Protein AF-A0A2V9W4C0-F1 (afdb_monomer_lite)

Secondary structure (DSSP, 8-state):
---HHHHH----TTPPPTTTT--B--SBS-------TTPPPSSTT---TTGGG-BTTBB----TT-HHHH-B-HHHHHHHHHHHHHHHH-PPTT--

Sequence (96 aa):
MQHQVTNLVDMPPNGPPFLYGAVVEGPNASATKGAVTNMVPCPPNGVDQFAAFNGNGSVYQDNVQSYDTVEPAIDLAASSFLGFAWEIAGAPSGTP

Radius of gyration: 16.15 Å; chains: 1; bounding box: 47×41×27 Å

Structure (mmCIF, N/CA/C/O backbone):
data_AF-A0A2V9W4C0-F1
#
_entry.id   AF-A0A2V9W4C0-F1
#
loop_
_atom_site.group_PDB
_atom_site.id
_atom_site.type_symbol
_atom_site.label_atom_id
_atom_site.label_alt_id
_atom_site.label_comp_id
_atom_site.label_asym_id
_atom_site.label_entity_id
_atom_site.label_seq_id
_atom_site.pdbx_PDB_ins_code
_atom_site.Cartn_x
_atom_site.Cartn_y
_atom_site.Cartn_z
_atom_site.occupancy
_atom_site.B_iso_or_equiv
_atom_site.auth_seq_id
_atom_site.auth_comp_id
_atom_site.auth_asym_id
_atom_site.auth_atom_id
_atom_site.pdbx_PDB_model_num
ATOM 1 N N . MET A 1 1 ? -7.079 -4.705 2.263 1.00 86.88 1 MET A N 1
ATOM 2 C CA . MET A 1 1 ? -6.836 -4.171 0.892 1.00 86.88 1 MET A CA 1
ATOM 3 C C . MET A 1 1 ? -8.139 -3.964 0.120 1.00 86.88 1 MET A C 1
ATOM 5 O O . MET A 1 1 ? -8.939 -4.891 0.014 1.00 86.88 1 MET A O 1
ATOM 9 N N . GLN A 1 2 ? -8.329 -2.777 -0.462 1.00 92.75 2 GLN A N 1
ATOM 10 C CA . GLN A 1 2 ? -9.379 -2.512 -1.451 1.00 92.75 2 GLN A CA 1
ATOM 11 C C . GLN A 1 2 ? -8.807 -2.808 -2.842 1.00 92.75 2 GLN A C 1
ATOM 13 O O . GLN A 1 2 ? -8.127 -1.973 -3.418 1.00 92.75 2 GLN A O 1
ATOM 18 N N . HIS A 1 3 ? -9.001 -4.030 -3.345 1.00 91.38 3 HIS A N 1
ATOM 19 C CA . HIS A 1 3 ? -8.636 -4.395 -4.713 1.00 91.38 3 HIS A CA 1
ATOM 20 C C . HIS A 1 3 ? -9.543 -5.531 -5.209 1.00 91.38 3 HIS A C 1
ATOM 22 O O . HIS A 1 3 ? -9.647 -6.589 -4.591 1.00 91.38 3 HIS A O 1
ATOM 28 N N . GLN A 1 4 ? -10.247 -5.336 -6.324 1.00 89.19 4 GLN A N 1
ATOM 29 C CA . GLN A 1 4 ? -11.334 -6.244 -6.719 1.00 89.19 4 GLN A CA 1
ATOM 30 C C . GLN A 1 4 ? -10.860 -7.675 -6.974 1.00 89.19 4 GLN A C 1
ATOM 32 O O . GLN A 1 4 ? -11.448 -8.621 -6.459 1.00 89.19 4 GLN A O 1
ATOM 37 N N . VAL A 1 5 ? -9.770 -7.849 -7.724 1.00 86.19 5 VAL A N 1
ATOM 38 C CA . VAL A 1 5 ? -9.304 -9.196 -8.081 1.00 86.19 5 VAL A CA 1
ATOM 39 C C . VAL A 1 5 ? -8.826 -9.961 -6.841 1.00 86.19 5 VAL A C 1
ATOM 41 O O . VAL A 1 5 ? -9.053 -11.162 -6.758 1.00 86.19 5 VAL A O 1
ATOM 44 N N . THR A 1 6 ? -8.240 -9.278 -5.843 1.00 82.12 6 THR A N 1
ATOM 45 C CA . THR A 1 6 ? -7.740 -9.944 -4.618 1.00 82.12 6 THR A CA 1
ATOM 46 C C . THR A 1 6 ? -8.892 -10.377 -3.723 1.00 82.12 6 THR A C 1
ATOM 48 O O . THR A 1 6 ? -8.735 -11.294 -2.930 1.00 82.12 6 THR A O 1
ATOM 51 N N . ASN A 1 7 ? -10.034 -9.698 -3.839 1.00 83.12 7 ASN A N 1
ATOM 52 C CA . ASN A 1 7 ? -11.221 -9.935 -3.030 1.00 83.12 7 ASN A CA 1
ATOM 53 C C . ASN A 1 7 ? -12.227 -10.895 -3.692 1.00 83.12 7 ASN A C 1
ATOM 55 O O . ASN A 1 7 ? -13.177 -11.304 -3.034 1.00 83.12 7 ASN A O 1
ATOM 59 N N . LEU A 1 8 ? -12.055 -11.228 -4.979 1.00 81.75 8 LEU A N 1
ATOM 60 C CA . LEU A 1 8 ? -12.941 -12.136 -5.727 1.00 81.75 8 LEU A CA 1
ATOM 61 C C . LEU A 1 8 ? -12.299 -13.485 -6.050 1.00 81.75 8 LEU A C 1
ATOM 63 O O . LEU A 1 8 ? -13.007 -14.473 -6.235 1.00 81.75 8 LEU A O 1
ATOM 67 N N . VAL A 1 9 ? -10.975 -13.521 -6.179 1.00 76.44 9 VAL A N 1
ATOM 68 C CA . VAL A 1 9 ? -10.248 -14.747 -6.488 1.00 76.44 9 VAL A CA 1
ATOM 69 C C . VAL A 1 9 ? -9.684 -15.299 -5.188 1.00 76.44 9 VAL A C 1
ATOM 71 O O . VAL A 1 9 ? -8.602 -14.904 -4.756 1.00 76.44 9 VAL A O 1
ATOM 74 N N . ASP A 1 10 ? -10.418 -16.237 -4.582 1.00 60.84 10 ASP A N 1
ATOM 75 C CA . ASP A 1 10 ? -9.849 -17.116 -3.562 1.00 60.84 10 ASP A CA 1
ATOM 76 C C . ASP A 1 10 ? -8.638 -17.821 -4.182 1.00 60.84 10 ASP A C 1
ATOM 78 O O . ASP A 1 10 ? -8.737 -18.343 -5.296 1.00 60.84 10 ASP A O 1
ATOM 82 N N . MET A 1 11 ? -7.490 -17.771 -3.497 1.00 65.81 11 MET A N 1
ATOM 83 C CA . MET A 1 11 ? -6.201 -18.315 -3.951 1.00 65.81 11 MET A CA 1
ATOM 84 C C . MET A 1 11 ? -6.369 -19.542 -4.879 1.00 65.81 11 MET A C 1
ATOM 86 O O . MET A 1 11 ? -6.774 -20.608 -4.407 1.00 65.81 11 MET A O 1
ATOM 90 N N . PRO A 1 12 ? -6.055 -19.439 -6.188 1.00 49.28 12 PRO A N 1
ATOM 91 C CA . PRO A 1 12 ? -6.114 -20.581 -7.094 1.00 49.28 12 PRO A CA 1
ATOM 92 C C . PRO A 1 12 ? -5.114 -21.653 -6.645 1.00 49.28 12 PRO A C 1
ATOM 94 O O . PRO A 1 12 ? -4.093 -21.314 -6.039 1.00 49.28 12 PRO A O 1
ATOM 97 N N . PRO A 1 13 ? -5.346 -22.936 -6.974 1.00 49.47 13 PRO A N 1
ATOM 98 C CA . PRO A 1 13 ? -5.009 -24.066 -6.106 1.00 49.47 13 PRO A CA 1
ATOM 99 C C . PRO A 1 13 ? -3.518 -24.310 -5.797 1.00 49.47 13 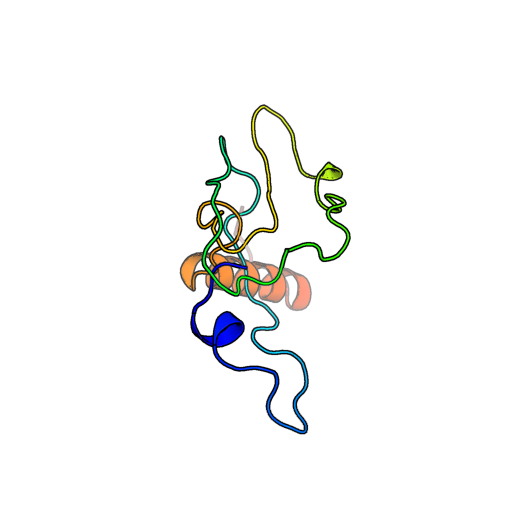PRO A C 1
ATOM 101 O O . PRO A 1 13 ? -3.250 -25.240 -5.052 1.00 49.47 13 PRO A O 1
ATOM 104 N N . ASN A 1 14 ? -2.557 -23.523 -6.318 1.00 46.09 14 ASN A N 1
ATOM 105 C CA . ASN A 1 14 ? -1.104 -23.689 -6.105 1.00 46.09 14 ASN A CA 1
ATOM 106 C C . ASN A 1 14 ? -0.233 -22.386 -6.214 1.00 46.09 14 ASN A C 1
ATOM 108 O O . ASN A 1 14 ? 0.932 -22.488 -6.596 1.00 46.09 14 ASN A O 1
ATOM 112 N N . GLY A 1 15 ? -0.724 -21.158 -5.965 1.00 53.09 15 GLY A N 1
ATOM 113 C CA . GLY A 1 15 ? 0.041 -19.910 -6.258 1.00 53.09 15 GLY A CA 1
ATOM 114 C C . GLY A 1 15 ? 0.695 -19.173 -5.057 1.00 53.09 15 GLY A C 1
ATOM 115 O O . GLY A 1 15 ? 0.055 -19.086 -4.011 1.00 53.09 15 GLY A O 1
ATOM 116 N N . PRO A 1 16 ? 1.918 -18.585 -5.174 1.00 53.66 16 PRO A N 1
ATOM 117 C CA . PRO A 1 16 ? 2.454 -17.628 -4.190 1.00 53.66 16 PRO A CA 1
ATOM 118 C C . PRO A 1 16 ? 1.726 -16.261 -4.276 1.00 53.66 16 PRO A C 1
ATOM 120 O O . PRO A 1 16 ? 1.052 -16.012 -5.276 1.00 53.66 16 PRO A O 1
ATOM 123 N N . PRO A 1 17 ? 1.819 -15.379 -3.254 1.00 56.44 17 PRO A N 1
ATOM 124 C CA . PRO A 1 17 ? 0.803 -14.351 -3.004 1.00 56.44 17 PRO A CA 1
ATOM 125 C C . PRO A 1 17 ? 0.467 -13.406 -4.146 1.00 56.44 17 PRO A C 1
ATOM 127 O O . PRO A 1 17 ? 1.319 -12.894 -4.872 1.00 56.44 17 PRO A O 1
ATOM 130 N N . PHE A 1 18 ? -0.832 -13.157 -4.245 1.00 71.81 18 PHE A N 1
ATOM 131 C CA . PHE A 1 18 ? -1.419 -12.242 -5.198 1.00 71.81 18 PHE A CA 1
ATOM 132 C C . PHE A 1 18 ? -1.097 -10.788 -4.798 1.00 71.81 18 PHE A C 1
ATOM 134 O O . PHE A 1 18 ? -1.263 -10.414 -3.640 1.00 71.81 18 PHE A O 1
ATOM 141 N N . LEU A 1 19 ? -0.633 -9.979 -5.762 1.00 82.44 19 LEU A N 1
ATOM 142 C CA . LEU A 1 19 ? -0.304 -8.546 -5.620 1.00 82.44 19 LEU A CA 1
ATOM 143 C C . LEU A 1 19 ? 0.897 -8.171 -4.721 1.00 82.44 19 LEU A C 1
ATOM 145 O O . LEU A 1 19 ? 0.911 -7.113 -4.096 1.00 82.44 19 LEU A O 1
ATOM 149 N N . TYR A 1 20 ? 1.961 -8.974 -4.681 1.00 85.31 20 TYR A N 1
ATOM 150 C CA . TYR A 1 20 ? 3.206 -8.514 -4.050 1.00 85.31 20 TYR A CA 1
ATOM 151 C C . TYR A 1 20 ? 3.785 -7.256 -4.702 1.00 85.31 20 TYR A C 1
ATOM 153 O O . TYR A 1 20 ? 3.777 -7.108 -5.922 1.00 85.31 20 TYR A O 1
ATOM 161 N N . GLY A 1 21 ? 4.327 -6.368 -3.867 1.00 88.25 21 GLY A N 1
ATOM 162 C CA . GLY A 1 21 ? 4.836 -5.070 -4.308 1.00 88.25 21 GLY A CA 1
ATOM 163 C C . GLY A 1 21 ? 3.743 -4.025 -4.543 1.00 88.25 21 GLY A C 1
ATOM 164 O O . GLY A 1 21 ? 4.067 -2.921 -4.968 1.00 88.25 21 GLY A O 1
ATOM 165 N N . ALA A 1 22 ? 2.472 -4.340 -4.258 1.00 92.12 22 ALA A N 1
ATOM 166 C CA . ALA A 1 22 ? 1.416 -3.339 -4.195 1.00 92.12 22 ALA A CA 1
ATOM 167 C C . ALA A 1 22 ? 1.768 -2.248 -3.183 1.00 92.12 22 ALA A C 1
ATOM 169 O O . ALA A 1 22 ? 2.169 -2.547 -2.056 1.00 92.12 22 ALA A O 1
ATOM 170 N N . VAL A 1 23 ? 1.543 -1.000 -3.572 1.00 94.56 23 VAL A N 1
ATOM 171 C CA . VAL A 1 23 ? 1.699 0.162 -2.702 1.00 94.56 23 VAL A CA 1
ATOM 172 C C . VAL A 1 23 ? 0.341 0.825 -2.586 1.00 94.56 23 VAL A C 1
ATOM 174 O O . VAL A 1 23 ? -0.321 1.038 -3.599 1.00 94.56 23 VAL A O 1
ATOM 177 N N . VAL A 1 24 ? -0.070 1.091 -1.352 1.00 94.75 24 VAL A N 1
ATOM 178 C CA . VAL A 1 24 ? -1.331 1.756 -1.008 1.00 94.75 24 VAL A CA 1
ATOM 179 C C . VAL A 1 24 ? -1.048 3.160 -0.487 1.00 94.75 24 VAL A C 1
ATOM 181 O O . VAL A 1 24 ? 0.078 3.434 -0.072 1.00 94.75 24 VAL A O 1
ATOM 184 N N . GLU A 1 25 ? -2.068 4.016 -0.474 1.00 93.12 25 GLU A N 1
ATOM 185 C CA . GLU A 1 25 ? -1.975 5.419 -0.030 1.00 93.12 25 GLU A CA 1
ATOM 186 C C . GLU A 1 25 ? -1.323 5.577 1.355 1.00 93.12 25 GLU A C 1
ATOM 188 O O . GLU A 1 25 ? -0.522 6.483 1.582 1.00 93.12 25 GLU A O 1
ATOM 193 N N . GLY A 1 26 ? -1.617 4.661 2.285 1.00 94.50 26 GLY A N 1
ATOM 194 C CA . GLY A 1 26 ? -1.107 4.735 3.652 1.00 94.50 26 GLY A CA 1
ATOM 195 C C . GLY A 1 26 ? -2.008 5.571 4.574 1.00 94.50 26 GLY A C 1
ATOM 196 O O . GLY A 1 26 ? -3.209 5.681 4.323 1.00 94.50 26 GLY A O 1
ATOM 197 N N . PRO A 1 27 ? -1.486 6.076 5.710 1.00 96.50 27 PRO A N 1
ATOM 198 C CA . PRO A 1 27 ? -2.286 6.843 6.659 1.00 96.50 27 PRO A CA 1
ATOM 199 C C . PRO A 1 27 ? -2.848 8.143 6.060 1.00 96.50 27 PRO A C 1
ATOM 201 O O . PRO A 1 27 ? -2.095 8.965 5.540 1.00 96.50 27 PRO A O 1
ATOM 204 N N . ASN A 1 28 ? -4.150 8.381 6.223 1.00 95.50 28 ASN A N 1
ATOM 205 C CA . ASN A 1 28 ? -4.859 9.561 5.712 1.00 95.50 28 ASN A CA 1
ATOM 206 C C . ASN A 1 28 ? -5.660 10.256 6.834 1.00 95.50 28 ASN A C 1
ATOM 208 O O . ASN A 1 28 ? -5.812 9.700 7.916 1.00 95.50 28 ASN A O 1
ATOM 212 N N . ALA A 1 29 ? -6.176 11.471 6.623 1.00 95.62 29 ALA A N 1
ATOM 213 C CA . ALA A 1 29 ? -6.901 12.252 7.642 1.00 95.62 29 ALA A CA 1
ATOM 214 C C . ALA A 1 29 ? -8.163 11.550 8.191 1.00 95.62 29 ALA A C 1
ATOM 216 O O . ALA A 1 29 ? -8.701 11.918 9.236 1.00 95.62 29 ALA A O 1
ATOM 217 N N . SER A 1 30 ? -8.642 10.536 7.478 1.00 94.56 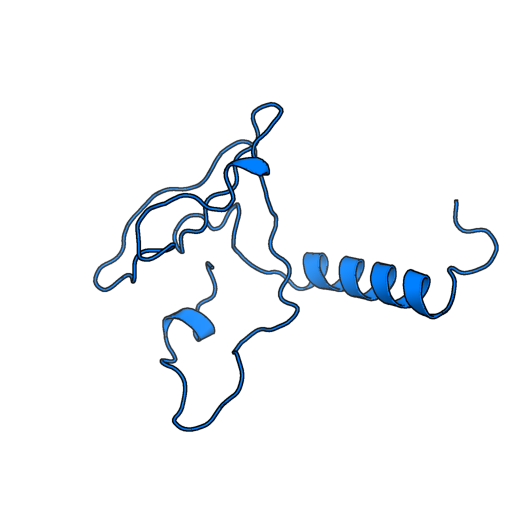30 SER A N 1
ATOM 218 C CA . SER A 1 30 ? -9.685 9.619 7.906 1.00 94.56 30 SER A CA 1
ATOM 219 C C . SER A 1 30 ? -9.440 8.241 7.299 1.00 94.56 30 SER A C 1
ATOM 221 O O . SER A 1 30 ? -8.548 8.069 6.479 1.00 94.56 30 SER A O 1
ATOM 223 N N . ALA A 1 31 ? -10.249 7.276 7.722 1.00 94.94 31 ALA A N 1
ATOM 224 C CA . ALA A 1 31 ? -10.356 5.972 7.090 1.00 94.94 31 ALA A CA 1
ATOM 225 C C . ALA A 1 31 ? -11.833 5.717 6.810 1.00 94.94 31 ALA A C 1
ATOM 227 O O . ALA A 1 31 ? -12.647 5.746 7.750 1.00 94.94 31 ALA A O 1
ATOM 228 N N . THR A 1 32 ? -12.182 5.462 5.553 1.00 95.88 32 THR A N 1
ATOM 229 C CA . THR A 1 32 ? -13.537 5.076 5.163 1.00 95.88 32 THR A CA 1
ATOM 230 C C . THR A 1 32 ? -13.920 3.772 5.857 1.00 95.88 32 THR A C 1
ATOM 232 O O . THR A 1 32 ? -13.107 2.874 6.080 1.00 95.88 32 THR A O 1
ATOM 235 N N . LYS A 1 33 ? -15.185 3.675 6.269 1.00 92.12 33 LYS A N 1
ATOM 236 C CA . LYS A 1 33 ? -15.695 2.558 7.067 1.00 92.12 33 LYS A CA 1
ATOM 237 C C . LYS A 1 33 ? -16.885 1.921 6.377 1.00 92.12 33 LYS A C 1
ATOM 239 O O . LYS A 1 33 ? -17.690 2.603 5.752 1.00 92.12 33 LYS A O 1
ATOM 244 N N . GLY A 1 34 ? -17.035 0.620 6.572 1.00 91.75 34 GLY A N 1
ATOM 245 C CA . GLY A 1 34 ? -18.185 -0.119 6.083 1.00 91.75 34 GLY A CA 1
ATOM 246 C C . GLY A 1 34 ? -18.001 -1.617 6.244 1.00 91.75 34 GLY A C 1
ATOM 247 O O . GLY A 1 34 ? -16.954 -2.096 6.683 1.00 91.75 34 GLY A O 1
ATOM 248 N N . ALA A 1 35 ? -19.035 -2.346 5.849 1.00 90.50 35 ALA A N 1
ATOM 249 C CA . ALA A 1 35 ? -18.988 -3.781 5.650 1.00 90.50 35 ALA A CA 1
ATOM 250 C C . ALA A 1 35 ? -19.891 -4.136 4.469 1.00 90.50 35 ALA A C 1
ATOM 252 O O . ALA A 1 35 ? -20.970 -3.563 4.314 1.00 90.50 35 ALA A O 1
ATOM 253 N N . VAL A 1 36 ? -19.459 -5.093 3.655 1.00 87.50 36 VAL A N 1
ATOM 254 C CA . VAL A 1 36 ? -20.291 -5.693 2.606 1.00 87.50 36 VAL A CA 1
ATOM 255 C C . VAL A 1 36 ? -20.562 -7.151 2.947 1.00 87.50 36 VAL A C 1
ATOM 257 O O . VAL A 1 36 ? -19.805 -7.782 3.687 1.00 87.50 36 VAL A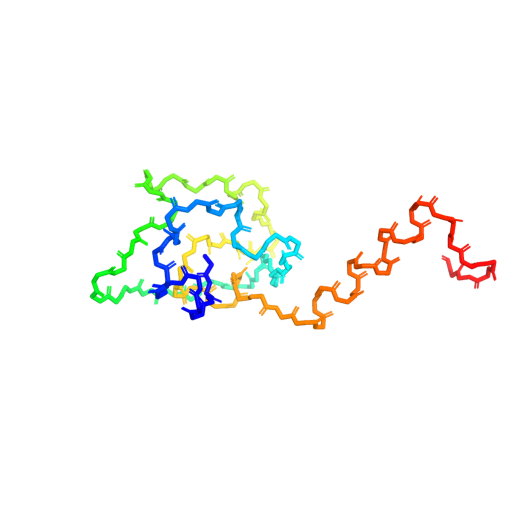 O 1
ATOM 260 N N . THR A 1 37 ? -21.669 -7.697 2.451 1.00 89.31 37 THR A N 1
ATOM 261 C CA . THR A 1 37 ? -22.010 -9.108 2.664 1.00 89.31 37 THR A CA 1
ATOM 262 C C . THR A 1 37 ? -20.858 -10.004 2.203 1.00 89.31 37 THR A C 1
ATOM 264 O O . THR A 1 37 ? -20.301 -9.786 1.131 1.00 89.31 37 THR A O 1
ATOM 267 N N . ASN A 1 38 ? -20.511 -11.006 3.016 1.00 84.75 38 ASN A N 1
ATOM 268 C CA . ASN A 1 38 ? -19.393 -11.936 2.796 1.00 84.75 38 ASN A CA 1
ATOM 269 C C . ASN A 1 38 ? -17.988 -11.303 2.814 1.00 84.75 38 ASN A C 1
ATOM 271 O O . ASN A 1 38 ? -17.019 -11.966 2.457 1.00 84.75 38 ASN A O 1
ATOM 275 N N . MET A 1 39 ? -17.853 -10.051 3.260 1.00 84.69 39 MET A N 1
ATOM 276 C CA . MET A 1 39 ? -16.549 -9.442 3.502 1.00 84.69 39 MET A CA 1
ATOM 277 C C . MET A 1 39 ? -15.780 -10.217 4.573 1.00 84.69 39 MET A C 1
ATOM 279 O O . MET A 1 39 ? -16.263 -10.386 5.694 1.00 84.69 39 MET A O 1
ATOM 283 N N . VAL A 1 40 ? -14.556 -10.627 4.244 1.00 82.88 40 VAL A N 1
ATOM 284 C CA . VAL A 1 40 ? -13.617 -11.169 5.228 1.00 82.88 40 VAL A CA 1
ATOM 285 C C . VAL A 1 40 ? -13.084 -10.012 6.081 1.00 82.88 40 VAL A C 1
ATOM 287 O O . VAL A 1 40 ? -12.608 -9.021 5.521 1.00 82.88 40 VAL A O 1
ATOM 290 N N . PRO A 1 41 ? -13.160 -10.090 7.422 1.00 83.19 41 PRO A N 1
ATOM 291 C CA . PRO A 1 41 ? -12.570 -9.078 8.285 1.00 83.19 41 PRO A CA 1
ATOM 292 C C . PRO A 1 41 ? -11.054 -8.993 8.101 1.00 83.19 41 PRO A C 1
ATOM 294 O O . PRO A 1 41 ? -10.349 -10.003 8.147 1.00 83.19 41 PRO A O 1
ATOM 297 N N . CYS A 1 42 ? -10.562 -7.767 7.963 1.00 81.75 42 CYS A N 1
ATOM 298 C CA . CYS A 1 42 ? -9.144 -7.446 8.001 1.00 81.75 42 CYS A CA 1
ATOM 299 C C . CYS A 1 42 ? -8.899 -6.490 9.182 1.00 81.75 42 CYS A C 1
ATOM 301 O O . CYS A 1 42 ? -9.696 -5.567 9.380 1.00 81.75 42 CYS A O 1
ATOM 303 N N . PRO A 1 43 ? -7.849 -6.717 9.986 1.00 84.19 43 PRO A N 1
ATOM 304 C CA . PRO A 1 43 ? -7.177 -8.005 10.175 1.00 84.19 43 PRO A CA 1
ATOM 305 C C . PRO A 1 43 ? -8.135 -9.054 10.799 1.00 84.19 43 PRO A C 1
ATOM 307 O O . PRO A 1 43 ? -9.060 -8.677 11.521 1.00 84.19 43 PRO A O 1
ATOM 310 N N . PRO A 1 44 ? -7.939 -10.373 10.577 1.00 82.56 44 PRO A N 1
ATOM 311 C CA . PRO A 1 44 ? -8.919 -11.402 10.967 1.00 82.56 44 PRO A CA 1
ATOM 312 C C . PRO A 1 44 ? -9.235 -11.474 12.467 1.00 82.56 44 PRO A C 1
ATOM 314 O O . PRO A 1 44 ? -10.324 -11.884 12.858 1.00 82.56 44 PRO A O 1
ATOM 317 N N . ASN A 1 45 ? -8.285 -11.081 13.318 1.00 86.38 45 ASN A N 1
ATOM 318 C CA . ASN A 1 45 ? -8.442 -11.042 14.773 1.00 86.38 45 ASN A CA 1
ATOM 319 C C . ASN A 1 45 ? -8.990 -9.698 15.292 1.00 86.38 45 ASN A C 1
ATOM 321 O O . ASN A 1 45 ? -9.108 -9.523 16.503 1.00 86.38 45 ASN A O 1
ATOM 325 N N . GLY A 1 46 ? -9.275 -8.743 14.402 1.00 86.94 46 GLY A N 1
ATOM 326 C CA . GLY A 1 46 ? -9.745 -7.402 14.742 1.00 86.94 46 GLY A CA 1
ATOM 327 C C . GLY A 1 46 ? -8.711 -6.509 15.439 1.00 86.94 46 GLY A C 1
ATOM 328 O O . GLY A 1 46 ? -9.059 -5.407 15.853 1.00 86.94 46 GLY A O 1
ATOM 329 N N . VAL A 1 47 ? -7.458 -6.954 15.586 1.00 92.69 47 VAL A N 1
ATOM 330 C CA . VAL A 1 47 ? -6.396 -6.179 16.241 1.00 92.69 47 VAL A CA 1
ATOM 331 C C . VAL A 1 47 ? -5.679 -5.332 15.204 1.00 92.69 47 VAL A C 1
ATOM 333 O O . VAL A 1 47 ? -4.996 -5.879 14.345 1.00 92.69 47 VAL A O 1
ATOM 336 N N . ASP A 1 48 ? -5.786 -4.010 15.313 1.00 91.88 48 ASP A N 1
ATOM 337 C CA . ASP A 1 48 ? -5.080 -3.081 14.431 1.00 91.88 48 ASP A CA 1
ATOM 338 C C . ASP A 1 48 ? -3.554 -3.171 14.624 1.00 91.88 48 ASP A C 1
ATOM 340 O O . ASP A 1 48 ? -2.980 -2.592 15.547 1.00 91.88 48 ASP A O 1
ATOM 344 N N . GLN A 1 49 ? -2.894 -3.922 13.739 1.00 91.56 49 GLN A N 1
ATOM 345 C CA . GLN A 1 49 ? -1.437 -4.095 13.740 1.00 91.56 49 GLN A CA 1
ATOM 346 C C . GLN A 1 49 ? -0.696 -2.856 13.226 1.00 91.56 49 GLN A C 1
ATOM 348 O O . GLN A 1 49 ? 0.509 -2.727 13.440 1.00 91.56 49 GLN A O 1
ATOM 353 N N . PHE A 1 50 ? -1.403 -1.945 12.558 1.00 92.44 50 PHE A N 1
ATOM 354 C CA . PHE A 1 50 ? -0.835 -0.771 11.908 1.00 92.44 50 PHE A CA 1
ATOM 355 C C . PHE A 1 50 ? -1.063 0.510 12.712 1.00 92.44 50 PHE A C 1
ATOM 357 O O . PHE A 1 50 ? -0.611 1.575 12.297 1.00 92.44 50 PHE A O 1
ATOM 364 N N . ALA A 1 51 ? -1.662 0.408 13.903 1.00 94.19 51 ALA A N 1
ATOM 365 C CA . ALA A 1 51 ? -1.903 1.539 14.793 1.00 94.19 51 ALA A CA 1
ATOM 366 C C . ALA A 1 51 ? -0.633 2.354 15.104 1.00 94.19 51 ALA A C 1
ATOM 368 O O . ALA A 1 51 ? -0.713 3.556 15.342 1.00 94.19 51 ALA A O 1
ATOM 369 N N . ALA A 1 52 ? 0.544 1.718 15.073 1.00 94.56 52 ALA A N 1
ATOM 370 C CA . ALA A 1 52 ? 1.836 2.379 15.266 1.00 94.56 52 ALA A CA 1
ATOM 371 C C . ALA A 1 52 ? 2.190 3.399 14.165 1.00 94.56 52 ALA A C 1
ATOM 373 O O . ALA A 1 52 ? 3.037 4.260 14.388 1.00 94.56 52 ALA A O 1
ATOM 374 N N . PHE A 1 53 ? 1.555 3.311 12.993 1.00 91.31 53 PHE A N 1
ATOM 375 C CA . PHE A 1 53 ? 1.743 4.236 11.874 1.00 91.31 53 PHE A CA 1
ATOM 376 C C . PHE A 1 53 ? 0.724 5.387 11.876 1.00 91.31 53 PHE A C 1
ATOM 378 O O . PHE A 1 53 ? 0.803 6.277 11.030 1.00 91.31 53 PHE A O 1
ATOM 385 N N . ASN A 1 54 ? -0.210 5.401 12.833 1.00 95.38 54 ASN A N 1
ATOM 386 C CA . ASN A 1 54 ? -1.124 6.520 13.035 1.00 95.38 54 ASN A CA 1
ATOM 387 C C . ASN A 1 54 ? -0.381 7.683 13.710 1.00 95.38 54 ASN A C 1
ATOM 389 O O . ASN A 1 54 ? 0.406 7.484 14.638 1.00 95.38 54 ASN A O 1
ATOM 393 N N . GLY A 1 55 ? -0.653 8.917 13.290 1.00 95.44 55 GLY A N 1
ATOM 394 C CA . GLY A 1 55 ? 0.027 10.091 13.836 1.00 95.44 55 GLY A CA 1
ATOM 395 C C . GLY A 1 55 ? -0.397 11.394 13.172 1.00 95.44 55 GLY A C 1
ATOM 396 O O . GLY A 1 55 ? -0.845 11.399 12.033 1.00 95.44 55 GLY A O 1
ATOM 397 N N . ASN A 1 56 ? -0.262 12.514 13.890 1.00 95.75 56 ASN A N 1
ATOM 398 C CA . ASN A 1 56 ? -0.571 13.863 13.386 1.00 95.75 56 ASN A CA 1
ATOM 399 C C . ASN A 1 56 ? -1.988 14.024 12.792 1.00 95.75 56 ASN A C 1
ATOM 401 O O . ASN A 1 56 ? -2.194 14.817 11.879 1.00 95.75 56 ASN A O 1
ATOM 405 N N . GLY A 1 57 ? -2.967 13.280 13.317 1.00 95.25 57 GLY A N 1
ATOM 406 C CA . GLY A 1 57 ? -4.342 13.271 12.805 1.00 95.25 57 GLY A CA 1
ATOM 407 C C . GLY A 1 57 ? -4.583 12.307 11.639 1.00 95.25 57 GLY A C 1
ATOM 408 O O . GLY A 1 57 ? -5.733 12.134 11.249 1.00 95.25 57 GLY A O 1
ATOM 409 N N . SER A 1 58 ? -3.541 11.645 11.130 1.00 96.81 58 SER A N 1
ATOM 410 C CA . SER A 1 58 ? -3.644 10.611 10.103 1.00 96.81 58 SER A CA 1
ATOM 411 C C . SER A 1 58 ? -3.844 9.220 10.709 1.00 96.81 58 SER A C 1
ATOM 413 O O . SER A 1 58 ? -3.281 8.894 11.760 1.00 96.81 58 SER A O 1
ATOM 415 N N . VAL A 1 59 ? -4.617 8.383 10.021 1.00 96.44 59 VAL A N 1
ATOM 416 C CA . VAL A 1 59 ? -4.953 7.012 10.403 1.00 96.44 59 VAL A CA 1
ATOM 417 C C . VAL A 1 59 ? -4.813 6.067 9.217 1.00 96.44 59 VAL A C 1
ATOM 419 O O . VAL A 1 59 ? -5.177 6.405 8.094 1.00 96.44 59 VAL A O 1
ATOM 422 N N . TYR A 1 60 ? -4.314 4.867 9.473 1.00 95.62 60 TYR A N 1
ATOM 423 C CA . TYR A 1 60 ? -4.346 3.744 8.550 1.00 95.62 60 TYR A CA 1
ATOM 424 C C . TYR A 1 60 ? -5.324 2.699 9.072 1.00 95.62 60 TYR A C 1
ATOM 426 O O . TYR A 1 60 ? -5.314 2.374 10.257 1.00 95.62 60 TYR A O 1
ATOM 434 N N . GLN A 1 61 ? -6.152 2.144 8.192 1.00 9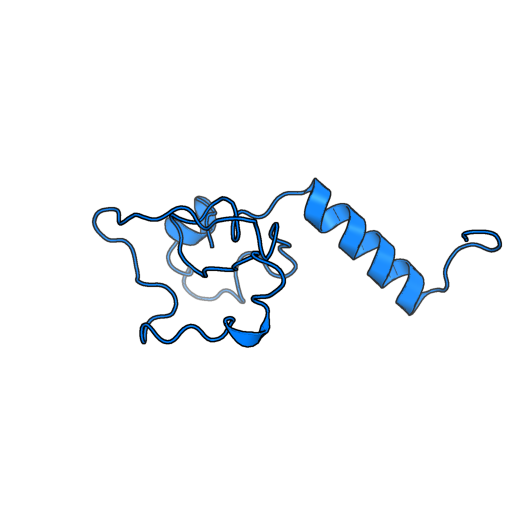4.31 61 GLN A N 1
ATOM 435 C CA . GLN A 1 61 ? -7.063 1.069 8.555 1.00 94.31 61 GLN A CA 1
ATOM 436 C C . GLN A 1 61 ? -6.981 -0.045 7.519 1.00 94.31 61 GLN A C 1
ATOM 438 O O . GLN A 1 61 ? -7.434 0.123 6.389 1.00 94.31 61 GLN A O 1
ATOM 443 N N . ASP A 1 62 ? -6.480 -1.217 7.914 1.00 92.31 62 ASP A N 1
ATOM 444 C CA . ASP A 1 62 ? -6.529 -2.386 7.033 1.00 92.31 62 ASP A CA 1
ATOM 445 C C . ASP A 1 62 ? -7.952 -2.941 6.945 1.00 92.31 62 ASP A C 1
ATOM 447 O O . ASP A 1 62 ? -8.352 -3.796 7.725 1.00 92.31 62 ASP A O 1
ATOM 451 N N . ASN A 1 63 ? -8.751 -2.409 6.024 1.00 91.94 63 ASN A N 1
ATOM 452 C CA . ASN A 1 63 ? -10.130 -2.821 5.793 1.00 91.94 63 ASN A CA 1
ATOM 453 C C . ASN A 1 63 ? -10.494 -2.590 4.323 1.00 91.94 63 ASN A C 1
ATOM 455 O O . ASN A 1 63 ? -10.218 -1.525 3.790 1.00 91.94 63 ASN A O 1
ATOM 459 N N . VAL A 1 64 ? -11.142 -3.553 3.660 1.00 90.38 64 VAL A N 1
ATOM 460 C CA . VAL A 1 64 ? -11.509 -3.438 2.232 1.00 90.38 64 VAL A CA 1
ATOM 461 C C . VAL A 1 64 ? -12.367 -2.209 1.903 1.00 90.38 64 VAL A C 1
ATOM 463 O O . VAL A 1 64 ? -12.318 -1.727 0.781 1.00 90.38 64 VAL A O 1
ATOM 466 N N . GLN A 1 65 ? -13.148 -1.686 2.849 1.00 93.81 65 GLN A N 1
ATOM 467 C CA . GLN A 1 65 ? -13.956 -0.479 2.650 1.00 93.81 65 GLN A CA 1
ATOM 468 C C . GLN A 1 65 ? -13.168 0.821 2.892 1.00 93.81 65 GLN A C 1
ATOM 470 O O . GLN A 1 65 ? -13.666 1.886 2.546 1.00 93.81 65 GLN A O 1
ATOM 475 N N . SER A 1 66 ? -11.952 0.750 3.443 1.00 95.44 66 SER A N 1
ATOM 476 C CA . SER A 1 66 ? -11.066 1.898 3.692 1.00 95.44 66 SER A CA 1
ATOM 477 C C . SER A 1 66 ? -10.205 2.212 2.466 1.00 95.44 66 SER A C 1
ATOM 479 O O . SER A 1 66 ? -8.976 2.133 2.505 1.00 95.44 66 SER A O 1
ATOM 481 N N . TYR A 1 67 ? -10.851 2.487 1.330 1.00 94.06 67 TYR A N 1
ATOM 482 C CA . TYR A 1 67 ? -10.165 2.699 0.048 1.00 94.06 67 TYR A CA 1
ATOM 483 C C . TYR A 1 67 ? -9.101 3.810 0.128 1.00 94.06 67 TYR A C 1
ATOM 485 O O . TYR A 1 67 ? -8.012 3.666 -0.410 1.00 94.06 67 TYR A O 1
ATOM 493 N N . ASP A 1 68 ? -9.365 4.850 0.916 1.00 95.31 68 ASP A N 1
ATOM 494 C CA . ASP A 1 68 ? -8.497 6.001 1.167 1.00 95.31 68 ASP A CA 1
ATOM 495 C C . ASP A 1 68 ? -7.207 5.677 1.934 1.00 95.31 68 ASP A C 1
ATOM 497 O O . ASP A 1 68 ? -6.336 6.541 2.032 1.00 95.31 68 ASP A O 1
ATOM 501 N N . THR A 1 69 ? -7.071 4.454 2.460 1.00 95.50 69 THR A N 1
ATOM 502 C CA . THR A 1 69 ? -5.852 3.993 3.141 1.00 95.50 69 THR A CA 1
ATOM 503 C C . THR A 1 69 ? -5.272 2.700 2.563 1.00 95.50 69 THR A C 1
ATOM 505 O O . THR A 1 69 ? -4.089 2.426 2.767 1.00 95.50 69 THR A O 1
ATOM 508 N N . VAL A 1 70 ? -6.073 1.869 1.876 1.00 94.44 70 VAL A N 1
ATOM 509 C CA . VAL A 1 70 ? -5.657 0.525 1.413 1.00 94.44 70 VAL A CA 1
ATOM 510 C C . VAL A 1 70 ? -5.972 0.183 -0.044 1.00 94.44 70 VAL A C 1
ATOM 512 O O . VAL A 1 70 ? -5.907 -0.999 -0.412 1.00 94.44 70 VAL A O 1
ATOM 515 N N . GLU A 1 71 ? -6.347 1.158 -0.866 1.00 95.12 71 GLU A N 1
ATOM 516 C CA . GLU A 1 71 ? -6.436 0.966 -2.314 1.00 95.12 71 GLU A CA 1
ATOM 517 C C . GLU A 1 71 ? -5.040 1.101 -2.942 1.00 95.12 71 GLU A C 1
ATOM 519 O O . GLU A 1 71 ? -4.347 2.088 -2.683 1.00 95.12 71 GLU A O 1
ATOM 524 N N . PRO A 1 72 ? -4.570 0.101 -3.709 1.00 95.31 72 PRO A N 1
ATOM 525 C CA . PRO A 1 72 ? -3.312 0.210 -4.419 1.00 95.31 72 PRO A CA 1
ATOM 526 C C . PRO A 1 72 ? -3.496 0.934 -5.752 1.00 95.31 72 PRO A C 1
ATOM 528 O O . PRO A 1 72 ? -4.488 0.724 -6.451 1.00 95.31 72 PRO A O 1
ATOM 531 N N . ALA A 1 73 ? -2.488 1.701 -6.156 1.00 95.19 73 ALA A N 1
ATOM 532 C CA . ALA A 1 73 ? -2.478 2.373 -7.449 1.00 95.19 73 ALA A CA 1
ATOM 533 C C . ALA A 1 73 ? -1.085 2.357 -8.095 1.00 95.19 73 ALA A C 1
ATOM 535 O O . ALA A 1 73 ? -0.051 2.206 -7.437 1.00 95.19 73 ALA A O 1
ATOM 536 N N . ILE A 1 74 ? -1.055 2.444 -9.426 1.00 95.12 74 ILE A N 1
ATOM 537 C CA . ILE A 1 74 ? 0.183 2.305 -10.209 1.00 95.12 74 ILE A CA 1
ATOM 538 C C . ILE A 1 74 ? 1.123 3.502 -10.045 1.00 95.12 74 ILE A C 1
ATOM 540 O O . ILE A 1 74 ? 2.337 3.339 -10.113 1.00 95.12 74 ILE A O 1
ATOM 544 N N . ASP A 1 75 ? 0.578 4.689 -9.817 1.00 94.19 75 ASP A N 1
ATOM 545 C CA . ASP A 1 75 ? 1.300 5.930 -9.552 1.00 94.19 75 ASP A CA 1
ATOM 546 C C . ASP A 1 75 ? 1.955 5.924 -8.165 1.00 94.19 75 ASP A C 1
ATOM 548 O O . ASP A 1 75 ? 3.094 6.382 -8.026 1.00 94.19 75 ASP A O 1
ATOM 552 N N . LEU A 1 76 ? 1.315 5.287 -7.180 1.00 92.56 76 LEU A N 1
ATOM 553 C CA . LEU A 1 76 ? 1.932 4.993 -5.884 1.00 92.56 76 LEU A CA 1
ATOM 554 C C . LEU A 1 76 ? 3.104 4.013 -6.042 1.00 92.56 76 LEU A C 1
ATOM 556 O O . LEU A 1 76 ? 4.207 4.261 -5.552 1.00 92.56 76 LEU A O 1
ATOM 560 N N . ALA A 1 77 ? 2.895 2.920 -6.782 1.00 94.31 77 ALA A N 1
ATOM 561 C CA . ALA A 1 77 ? 3.916 1.891 -6.976 1.00 94.31 77 ALA A CA 1
ATOM 562 C C . ALA A 1 77 ? 5.120 2.380 -7.803 1.00 94.31 77 ALA A C 1
ATOM 564 O O . ALA A 1 77 ? 6.261 2.016 -7.510 1.00 94.31 77 ALA A O 1
ATOM 565 N N . ALA A 1 78 ? 4.894 3.219 -8.819 1.00 94.75 78 ALA A N 1
ATOM 566 C CA . ALA A 1 78 ? 5.942 3.734 -9.702 1.00 94.75 78 ALA A CA 1
ATOM 567 C C . ALA A 1 78 ? 7.056 4.457 -8.930 1.00 94.75 78 ALA A C 1
ATOM 569 O O . ALA A 1 78 ? 8.242 4.226 -9.182 1.00 94.75 78 ALA A O 1
ATOM 570 N N . SER A 1 79 ? 6.681 5.284 -7.952 1.00 91.62 79 SER A N 1
ATOM 571 C CA . SER A 1 79 ? 7.641 6.019 -7.125 1.00 91.62 79 SER A CA 1
ATOM 572 C C . SER A 1 79 ? 8.451 5.082 -6.226 1.00 91.62 79 SER A C 1
ATOM 574 O O . SER A 1 79 ? 9.661 5.259 -6.082 1.00 91.62 79 SER A O 1
ATOM 576 N N . SER A 1 80 ? 7.826 4.036 -5.676 1.00 90.75 80 SER A N 1
ATOM 577 C CA . SER A 1 80 ? 8.536 3.019 -4.894 1.00 90.75 80 SER A CA 1
ATOM 578 C C . SER A 1 80 ? 9.542 2.242 -5.740 1.00 90.75 80 SER A C 1
ATOM 580 O O . SER A 1 80 ? 10.672 2.045 -5.297 1.00 90.75 80 SER A O 1
ATOM 582 N N . PHE A 1 81 ? 9.187 1.857 -6.972 1.00 91.50 81 PHE A N 1
ATOM 583 C CA . PHE A 1 81 ? 10.138 1.214 -7.885 1.00 91.50 81 PHE A CA 1
ATOM 584 C C . PHE A 1 81 ? 11.354 2.097 -8.165 1.00 91.50 81 PHE A C 1
ATOM 586 O O . PHE A 1 81 ? 12.480 1.602 -8.135 1.00 91.50 81 PHE A O 1
ATOM 593 N N . LEU A 1 82 ? 11.141 3.396 -8.395 1.00 92.31 82 LEU A N 1
ATOM 594 C CA . LEU A 1 82 ? 12.232 4.346 -8.595 1.00 92.31 82 LEU A CA 1
ATOM 595 C C . LEU A 1 82 ? 13.125 4.451 -7.349 1.00 92.31 82 LEU A C 1
ATOM 597 O O . LEU A 1 82 ? 14.345 4.357 -7.468 1.00 92.31 82 LEU A O 1
ATOM 601 N N . GLY A 1 83 ? 12.522 4.584 -6.164 1.00 92.06 83 GLY A N 1
ATOM 602 C CA . GLY A 1 83 ? 13.249 4.662 -4.897 1.00 92.06 83 GLY A CA 1
ATOM 603 C C . GLY A 1 83 ? 14.118 3.429 -4.638 1.00 92.06 83 GLY A C 1
ATOM 604 O O . GLY A 1 83 ? 15.310 3.562 -4.369 1.00 92.06 83 GLY A O 1
ATOM 605 N N . PHE A 1 84 ? 13.566 2.222 -4.802 1.00 93.12 84 PHE A N 1
ATOM 606 C CA . PHE A 1 84 ? 14.340 0.986 -4.641 1.00 93.12 84 PHE A CA 1
ATOM 607 C C . PHE A 1 84 ? 15.428 0.822 -5.708 1.00 93.12 84 PHE A C 1
ATOM 609 O O . PHE A 1 84 ? 16.512 0.331 -5.399 1.00 93.12 84 PHE A O 1
ATOM 616 N N . ALA A 1 85 ? 15.182 1.242 -6.953 1.00 93.88 85 ALA A N 1
ATOM 617 C CA . ALA A 1 85 ? 16.204 1.203 -7.996 1.00 93.88 85 ALA A CA 1
ATOM 618 C C . ALA A 1 85 ? 17.408 2.090 -7.641 1.00 93.88 85 ALA A C 1
ATOM 620 O O . ALA A 1 85 ? 18.549 1.674 -7.840 1.00 93.88 85 ALA A O 1
ATOM 621 N N . TRP A 1 86 ? 17.167 3.277 -7.079 1.00 94.94 86 TRP A N 1
ATOM 622 C CA . TRP A 1 86 ? 18.229 4.170 -6.610 1.00 94.94 86 TRP A CA 1
ATOM 623 C C . TRP A 1 86 ? 18.964 3.631 -5.388 1.00 94.94 86 TRP A C 1
ATOM 625 O O . TRP A 1 86 ? 20.184 3.741 -5.339 1.00 94.94 86 TRP A O 1
ATOM 635 N N . GLU A 1 87 ? 18.263 3.010 -4.440 1.00 94.19 87 GLU A N 1
ATOM 636 C CA . GLU A 1 87 ? 18.900 2.375 -3.279 1.00 94.19 87 GLU A CA 1
ATOM 637 C C . GLU A 1 87 ? 19.863 1.254 -3.709 1.00 94.19 87 GLU A C 1
ATOM 639 O O . GLU A 1 87 ? 20.958 1.115 -3.170 1.00 94.19 87 GLU A O 1
ATOM 644 N N . ILE A 1 88 ? 19.480 0.467 -4.722 1.00 95.62 88 ILE A N 1
ATOM 645 C CA . ILE A 1 88 ? 20.272 -0.671 -5.209 1.00 95.62 88 ILE A CA 1
ATOM 646 C C . ILE A 1 88 ? 21.436 -0.227 -6.106 1.00 95.62 88 ILE A C 1
ATOM 648 O O . ILE A 1 88 ? 22.538 -0.762 -5.992 1.00 95.62 88 ILE A O 1
ATOM 652 N N . ALA A 1 89 ? 21.192 0.696 -7.041 1.00 94.19 89 ALA A N 1
ATOM 653 C CA . ALA A 1 89 ? 22.140 1.040 -8.106 1.00 94.19 89 ALA A CA 1
ATOM 654 C C . ALA A 1 89 ? 22.848 2.393 -7.910 1.00 94.19 89 ALA A C 1
ATOM 656 O O . ALA A 1 89 ? 23.779 2.706 -8.654 1.00 94.19 89 ALA A O 1
ATOM 657 N N . GLY A 1 90 ? 22.425 3.182 -6.921 1.00 89.69 90 GLY A N 1
ATOM 658 C CA . GLY A 1 90 ? 22.785 4.586 -6.753 1.00 89.69 90 GLY A CA 1
ATOM 659 C C . GLY A 1 90 ? 21.843 5.518 -7.521 1.00 89.69 90 GLY A C 1
ATOM 660 O O . GLY A 1 90 ? 21.477 5.261 -8.670 1.00 89.69 90 GLY A O 1
ATOM 661 N N . ALA A 1 91 ? 21.458 6.628 -6.887 1.00 86.50 91 ALA A N 1
ATOM 662 C CA . ALA A 1 91 ? 20.730 7.699 -7.562 1.00 86.50 91 ALA A CA 1
ATOM 663 C C . ALA A 1 91 ? 21.619 8.384 -8.627 1.00 86.50 91 ALA A C 1
ATOM 665 O O . ALA A 1 91 ? 22.846 8.422 -8.477 1.00 86.50 91 ALA A O 1
ATOM 666 N N . PRO A 1 92 ? 21.036 8.948 -9.703 1.00 84.12 92 PRO A N 1
ATOM 667 C CA . PRO A 1 92 ? 21.785 9.728 -10.684 1.00 84.12 92 PRO A CA 1
ATOM 668 C C . PRO A 1 92 ? 22.558 10.877 -10.026 1.00 84.12 92 PRO A C 1
ATOM 670 O O . PRO A 1 92 ? 22.057 11.547 -9.126 1.00 84.12 92 PRO A O 1
ATOM 673 N N . SER A 1 93 ? 23.769 11.165 -10.508 1.00 81.88 93 SER A N 1
ATOM 674 C CA . SER A 1 93 ? 24.544 12.306 -10.012 1.00 81.88 93 SER A CA 1
ATOM 675 C C . SER A 1 93 ? 23.772 13.617 -10.211 1.00 81.88 93 SER A C 1
ATOM 677 O O . SER A 1 93 ? 23.471 13.976 -11.352 1.00 81.88 93 SER A O 1
ATOM 679 N N . GLY A 1 94 ? 23.500 14.349 -9.128 1.00 71.94 94 GLY A N 1
ATOM 680 C CA . GLY A 1 94 ? 22.849 15.662 -9.178 1.00 71.94 94 GLY A CA 1
ATOM 681 C C . GLY A 1 94 ? 21.332 15.668 -8.966 1.00 71.94 94 GLY A C 1
ATOM 682 O O . GLY A 1 94 ? 20.716 16.714 -9.160 1.00 71.94 94 GLY A O 1
ATOM 683 N N . THR A 1 95 ? 20.715 14.555 -8.556 1.00 61.31 95 THR A N 1
ATOM 684 C CA . THR A 1 95 ? 19.435 14.635 -7.831 1.00 61.31 95 THR A CA 1
ATOM 685 C C . THR A 1 95 ? 19.668 15.273 -6.448 1.00 61.31 95 THR A C 1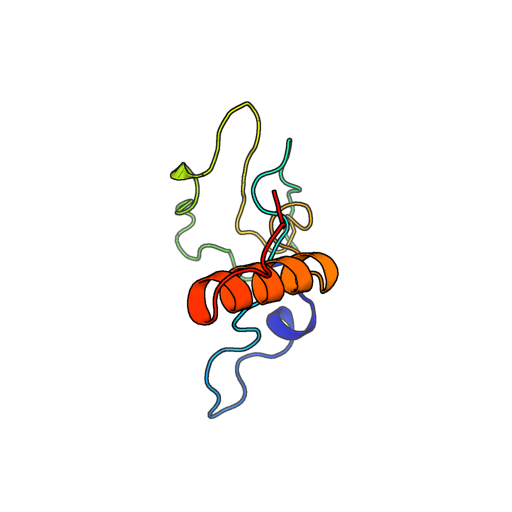
ATOM 687 O O . THR A 1 95 ? 20.760 15.071 -5.911 1.00 61.31 95 THR A O 1
ATOM 690 N N . PRO A 1 96 ? 18.716 16.066 -5.908 1.00 59.47 96 PRO A N 1
ATOM 691 C CA . PRO A 1 96 ? 18.858 16.743 -4.614 1.00 59.47 96 PRO A CA 1
ATOM 692 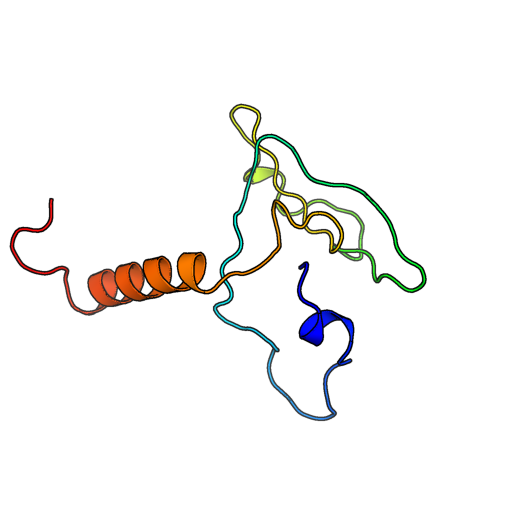C C . PRO A 1 96 ? 19.287 15.830 -3.464 1.00 59.47 96 PRO A C 1
ATOM 694 O O . PRO A 1 96 ? 18.897 14.640 -3.487 1.00 59.47 96 PRO A O 1
#

pLDDT: mean 87.03, std 12.08, range [46.09, 96.81]

Foldseek 3Di:
DQDVCQQPDDPPDDDDDDDPLFDAQAWDLDFFDDDDPPFQDVVNVPDPPCQVSDDPNTDADPGNRRNNHPPTDPVRSVVVVVVVVCVVPNDPPPDD